Protein AF-A0AAV4XC28-F1 (afdb_monomer_lite)

Sequence (75 aa):
MRYKDELKDKIAEISNQHKEDIRIKLAGEQLKIFPANSDVHRSIARYLTEQQLKYYVITPKTNARSKAVLKGLPV

Structure (mmCIF, N/CA/C/O backbone):
data_AF-A0AAV4XC28-F1
#
_entry.id   AF-A0AAV4XC28-F1
#
loop_
_atom_site.group_PDB
_atom_site.id
_atom_site.type_symbol
_atom_site.label_atom_id
_atom_site.label_alt_id
_atom_site.label_comp_id
_atom_site.label_asym_id
_atom_site.label_entity_id
_atom_site.label_seq_id
_atom_site.pdbx_PDB_ins_code
_atom_site.Cartn_x
_atom_site.Cartn_y
_atom_site.Cartn_z
_atom_site.occupancy
_atom_site.B_iso_or_equiv
_atom_site.auth_seq_id
_atom_site.auth_comp_id
_atom_site.auth_asym_id
_atom_site.auth_atom_id
_atom_site.pdbx_PDB_model_num
ATOM 1 N N . MET A 1 1 ? -8.894 8.972 11.960 1.00 52.91 1 MET A N 1
ATOM 2 C CA . MET A 1 1 ? -8.220 9.948 11.042 1.00 52.91 1 MET A CA 1
ATOM 3 C C . MET A 1 1 ? -6.685 9.852 10.994 1.00 52.91 1 MET A C 1
ATOM 5 O O . MET A 1 1 ? -6.156 10.016 9.907 1.00 52.91 1 MET A O 1
ATOM 9 N N . ARG A 1 2 ? -5.963 9.558 12.089 1.00 66.31 2 ARG A N 1
ATOM 10 C CA . ARG A 1 2 ? -4.477 9.587 12.153 1.00 66.31 2 ARG A CA 1
ATOM 11 C C . ARG A 1 2 ? -3.753 8.544 11.276 1.00 66.31 2 ARG A C 1
ATOM 13 O O . ARG A 1 2 ? -2.740 8.840 10.658 1.00 66.31 2 ARG A O 1
ATOM 20 N N . TYR A 1 3 ? -4.343 7.358 11.145 1.00 69.25 3 TYR A N 1
ATOM 21 C CA . TYR A 1 3 ? -3.697 6.191 10.535 1.00 69.25 3 TYR A CA 1
ATOM 22 C C . TYR A 1 3 ? -3.444 6.315 9.023 1.00 69.25 3 TYR A C 1
ATOM 24 O O . TYR A 1 3 ? -2.516 5.739 8.462 1.00 69.25 3 TYR A O 1
ATOM 32 N N . LYS A 1 4 ? -4.290 7.083 8.329 1.00 72.25 4 LYS A N 1
ATOM 33 C CA . LYS A 1 4 ? -4.173 7.294 6.882 1.00 72.25 4 LYS A CA 1
ATOM 34 C C . LYS A 1 4 ? -2.988 8.191 6.531 1.00 72.25 4 LYS A C 1
ATOM 36 O O . LYS A 1 4 ? -2.406 8.007 5.463 1.00 72.25 4 LYS A O 1
ATOM 41 N N . ASP A 1 5 ? -2.667 9.151 7.391 1.00 78.38 5 ASP A N 1
ATOM 42 C CA . ASP A 1 5 ? -1.534 10.051 7.187 1.00 78.38 5 ASP A CA 1
ATOM 43 C C . ASP A 1 5 ? -0.219 9.326 7.480 1.00 78.38 5 ASP A C 1
ATOM 45 O O . ASP A 1 5 ? 0.662 9.337 6.628 1.00 78.38 5 ASP A O 1
ATOM 49 N N . GLU A 1 6 ? -0.156 8.524 8.549 1.00 82.88 6 GLU A N 1
ATOM 50 C CA . GLU A 1 6 ? 1.003 7.658 8.831 1.00 82.88 6 GLU A CA 1
ATOM 51 C C . GLU A 1 6 ? 1.310 6.699 7.672 1.00 82.88 6 GLU A C 1
ATOM 53 O O . GLU A 1 6 ? 2.463 6.525 7.269 1.00 82.88 6 GLU A O 1
ATOM 58 N N . LEU A 1 7 ? 0.269 6.106 7.077 1.00 81.62 7 LEU A N 1
ATOM 59 C CA . LEU A 1 7 ? 0.443 5.198 5.948 1.00 81.62 7 LEU A CA 1
ATOM 60 C C . LEU A 1 7 ? 0.946 5.927 4.694 1.00 81.62 7 LEU A C 1
ATOM 62 O O . LEU A 1 7 ? 1.742 5.376 3.935 1.00 81.62 7 LEU A O 1
ATOM 66 N N . LYS A 1 8 ? 0.491 7.165 4.465 1.00 82.25 8 LYS A N 1
ATOM 67 C CA . LYS A 1 8 ? 0.987 8.002 3.366 1.00 82.25 8 LYS A CA 1
ATOM 68 C C . LYS A 1 8 ? 2.439 8.402 3.583 1.00 82.25 8 LYS A C 1
ATOM 70 O O . LYS A 1 8 ? 3.213 8.275 2.638 1.00 82.25 8 LYS A O 1
ATOM 75 N N . ASP A 1 9 ? 2.800 8.827 4.790 1.00 87.62 9 ASP A N 1
ATOM 76 C CA . ASP A 1 9 ? 4.174 9.199 5.135 1.00 87.62 9 ASP A CA 1
ATOM 77 C C . ASP A 1 9 ? 5.114 8.012 4.947 1.00 87.62 9 ASP A C 1
ATOM 79 O O . ASP A 1 9 ? 6.161 8.136 4.308 1.00 87.62 9 ASP A O 1
ATOM 83 N N . LYS A 1 10 ? 4.705 6.816 5.389 1.00 88.00 10 LYS A N 1
ATOM 84 C CA . LYS A 1 10 ? 5.526 5.621 5.191 1.00 88.00 10 LYS A CA 1
ATOM 85 C C . LYS A 1 10 ? 5.672 5.244 3.722 1.00 88.00 10 LYS A C 1
ATOM 87 O O . LYS A 1 10 ? 6.755 4.852 3.294 1.00 88.00 10 LYS A O 1
ATOM 92 N N . ILE A 1 11 ? 4.607 5.363 2.930 1.00 86.50 11 ILE A N 1
ATOM 93 C CA . ILE A 1 11 ? 4.698 5.110 1.488 1.00 86.50 11 ILE A CA 1
ATOM 94 C C . ILE A 1 11 ? 5.587 6.160 0.809 1.00 86.50 11 ILE A C 1
ATOM 96 O O . ILE A 1 11 ? 6.369 5.796 -0.066 1.00 86.50 11 ILE A O 1
ATOM 100 N N . ALA A 1 12 ? 5.529 7.427 1.222 1.00 87.25 12 ALA A N 1
ATOM 101 C CA . ALA A 1 12 ? 6.423 8.471 0.723 1.00 87.25 12 ALA A CA 1
ATOM 102 C C . ALA A 1 12 ? 7.891 8.189 1.088 1.00 87.25 12 ALA A C 1
ATOM 104 O O . ALA A 1 12 ? 8.780 8.367 0.257 1.00 87.25 12 ALA A O 1
ATOM 105 N N . GLU A 1 13 ? 8.155 7.672 2.289 1.00 90.31 13 GLU A N 1
ATOM 106 C CA . GLU A 1 13 ? 9.492 7.226 2.689 1.00 90.31 13 GLU A CA 1
ATOM 107 C C . GLU 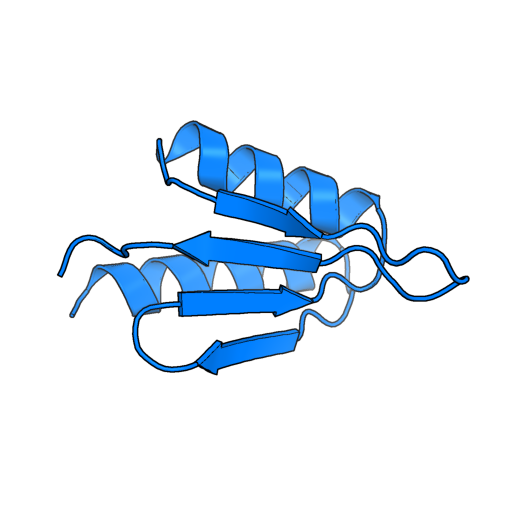A 1 13 ? 9.989 6.070 1.811 1.00 90.31 13 GLU A C 1
ATOM 109 O O . GLU A 1 13 ? 11.104 6.131 1.298 1.00 90.31 13 GLU A O 1
ATOM 114 N N . ILE A 1 14 ? 9.155 5.052 1.566 1.00 88.00 14 ILE A N 1
ATOM 115 C CA . ILE A 1 14 ? 9.497 3.934 0.668 1.00 88.00 14 ILE A CA 1
ATOM 116 C C . ILE A 1 14 ? 9.752 4.450 -0.758 1.00 88.00 14 ILE A C 1
ATOM 118 O O . ILE A 1 14 ? 10.707 4.022 -1.402 1.00 88.00 14 ILE A O 1
ATOM 122 N N . SER A 1 15 ? 8.940 5.393 -1.244 1.00 88.25 15 SER A N 1
ATOM 123 C CA . SER A 1 15 ? 9.129 6.037 -2.551 1.00 88.25 15 SER A CA 1
ATOM 124 C C . SER A 1 15 ? 10.493 6.727 -2.640 1.00 88.25 15 SER A C 1
ATOM 126 O O . SER A 1 15 ? 11.235 6.495 -3.593 1.00 88.25 15 SER A O 1
ATOM 128 N N . ASN A 1 16 ? 10.874 7.490 -1.611 1.00 89.62 16 ASN A N 1
ATOM 129 C CA . ASN A 1 16 ? 12.174 8.161 -1.542 1.00 89.62 16 ASN A CA 1
ATOM 130 C C . ASN A 1 16 ? 13.350 7.181 -1.423 1.00 89.62 16 ASN A C 1
ATOM 132 O O . ASN A 1 16 ? 14.367 7.372 -2.088 1.00 89.62 16 ASN A O 1
ATOM 136 N N . GLN A 1 17 ? 13.218 6.124 -0.616 1.00 89.00 17 GLN A N 1
ATOM 137 C CA . GLN A 1 17 ? 14.258 5.099 -0.448 1.00 89.00 17 GLN A CA 1
ATOM 138 C C . GLN A 1 17 ? 14.576 4.388 -1.762 1.00 89.00 17 GLN A C 1
ATOM 140 O O . GLN A 1 17 ? 15.741 4.150 -2.072 1.00 89.00 17 GLN A O 1
ATOM 145 N N . HIS A 1 18 ? 13.541 4.080 -2.543 1.00 85.38 18 HIS A N 1
ATOM 146 C CA . HIS A 1 18 ? 13.688 3.411 -3.834 1.00 85.38 18 HIS A CA 1
ATOM 147 C C . HIS A 1 18 ? 13.874 4.382 -5.007 1.00 85.38 18 HIS A C 1
ATOM 149 O O . HIS A 1 18 ? 14.169 3.927 -6.106 1.00 85.38 18 HIS A O 1
ATOM 155 N N . LYS A 1 19 ? 13.741 5.700 -4.787 1.00 86.56 19 LYS A N 1
ATOM 156 C CA . LYS A 1 19 ? 13.714 6.751 -5.827 1.00 86.56 19 LYS A CA 1
ATOM 157 C C . LYS A 1 19 ? 12.688 6.480 -6.933 1.00 86.56 19 LYS A C 1
ATOM 159 O O . LYS A 1 19 ? 12.917 6.790 -8.098 1.00 86.56 19 LYS A O 1
ATOM 164 N N . GLU A 1 20 ? 11.553 5.905 -6.555 1.00 85.81 20 GLU A N 1
ATOM 165 C CA . GLU A 1 20 ? 10.539 5.396 -7.475 1.00 85.81 20 GLU A CA 1
ATOM 166 C C . GLU A 1 20 ? 9.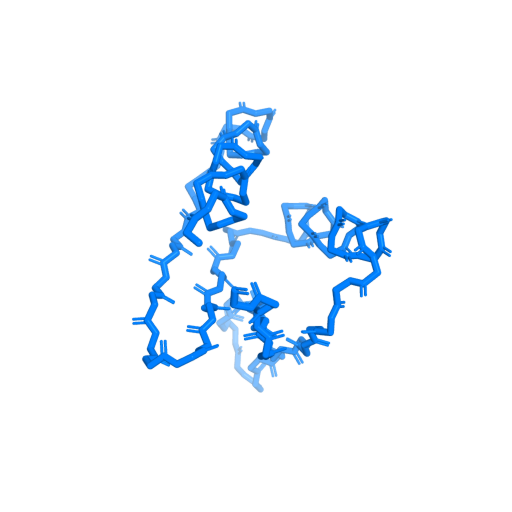165 5.967 -7.127 1.00 85.81 20 GLU A C 1
ATOM 168 O O . GLU A 1 20 ? 8.793 6.051 -5.955 1.00 85.81 20 GLU A O 1
ATOM 173 N N . ASP A 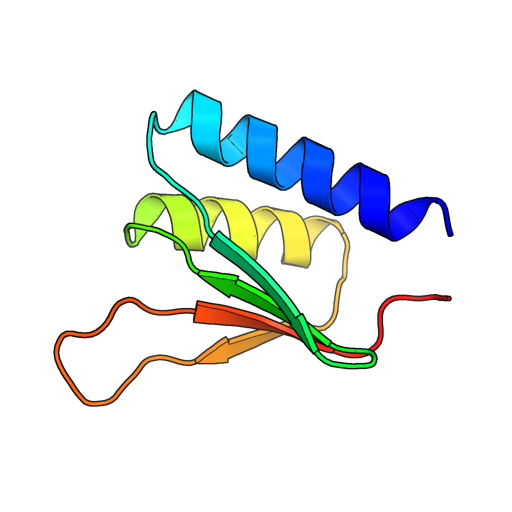1 21 ? 8.382 6.329 -8.143 1.00 83.38 21 ASP A N 1
ATOM 174 C CA . ASP A 1 21 ? 7.054 6.922 -7.951 1.00 83.38 21 ASP A CA 1
ATOM 175 C C . ASP A 1 21 ? 6.038 5.880 -7.456 1.00 83.38 21 ASP A C 1
ATOM 177 O O . ASP A 1 21 ? 5.827 4.835 -8.082 1.00 83.38 21 ASP A O 1
ATOM 181 N N . ILE A 1 22 ? 5.368 6.169 -6.339 1.00 86.31 22 ILE A N 1
ATOM 182 C CA . ILE A 1 22 ? 4.297 5.323 -5.808 1.00 86.31 22 ILE A CA 1
ATOM 183 C C . ILE A 1 22 ? 2.991 6.086 -5.874 1.00 86.31 22 ILE A C 1
ATOM 185 O O . ILE A 1 22 ? 2.760 7.053 -5.148 1.00 86.31 22 ILE A O 1
ATOM 189 N N . ARG A 1 23 ? 2.070 5.592 -6.698 1.00 85.12 23 ARG A N 1
ATOM 190 C CA . ARG A 1 23 ? 0.733 6.173 -6.773 1.00 85.12 23 ARG A CA 1
ATOM 191 C C . ARG A 1 23 ? -0.148 5.596 -5.678 1.00 85.12 23 ARG A C 1
ATOM 193 O O . ARG A 1 23 ? -0.234 4.384 -5.512 1.00 85.12 23 ARG A O 1
ATOM 200 N N . ILE A 1 24 ? -0.865 6.460 -4.970 1.00 85.12 24 ILE A N 1
ATOM 201 C CA . ILE A 1 24 ? -1.848 6.070 -3.957 1.00 85.12 24 ILE A CA 1
ATOM 202 C C . ILE A 1 24 ? -3.203 6.634 -4.375 1.00 85.12 24 ILE A C 1
ATOM 204 O O . ILE A 1 24 ? -3.325 7.819 -4.680 1.00 85.12 24 ILE A O 1
ATOM 208 N N . LYS A 1 25 ? -4.241 5.797 -4.391 1.00 83.31 25 LYS A N 1
ATOM 209 C CA . LYS A 1 25 ? -5.627 6.223 -4.609 1.00 83.31 25 LYS A CA 1
ATOM 210 C C . LYS A 1 25 ? -6.510 5.725 -3.483 1.00 83.31 25 LYS A C 1
ATOM 212 O O . LYS A 1 25 ? -6.557 4.529 -3.211 1.00 83.31 25 LYS A O 1
ATOM 217 N N . LEU A 1 26 ? -7.262 6.635 -2.881 1.00 80.44 26 LEU A N 1
ATOM 218 C CA . LEU A 1 26 ? -8.354 6.278 -1.987 1.00 80.44 26 LEU A CA 1
ATOM 219 C C . LEU A 1 26 ? -9.612 6.023 -2.826 1.00 80.44 26 LEU A C 1
ATOM 221 O O . LEU A 1 26 ? -9.975 6.853 -3.656 1.00 80.44 26 LEU A O 1
ATOM 225 N N . ALA A 1 27 ? -10.261 4.883 -2.624 1.00 76.94 27 ALA A N 1
ATOM 226 C CA . ALA A 1 27 ? -11.519 4.530 -3.270 1.00 76.94 27 ALA A CA 1
ATOM 227 C C . ALA A 1 27 ? -12.496 4.033 -2.197 1.00 76.94 27 ALA A C 1
ATOM 229 O O . ALA A 1 27 ? -12.484 2.854 -1.842 1.00 76.94 27 ALA A O 1
ATOM 230 N N . GLY A 1 28 ? -13.305 4.946 -1.652 1.00 79.56 28 GLY A N 1
ATOM 231 C CA . GLY A 1 28 ? -14.146 4.666 -0.485 1.00 79.56 28 GLY A CA 1
ATOM 232 C C . GLY A 1 28 ? -13.295 4.306 0.737 1.00 79.56 28 GLY A C 1
ATOM 233 O O . GLY A 1 28 ? -12.343 5.015 1.058 1.00 79.56 28 GLY A O 1
ATOM 234 N N . GLU A 1 29 ? -13.596 3.172 1.369 1.00 74.62 29 GLU A N 1
ATOM 235 C CA . GLU A 1 29 ? -12.861 2.626 2.526 1.00 74.62 29 GLU A CA 1
ATOM 236 C C . GLU A 1 29 ? -11.600 1.827 2.145 1.00 74.62 29 GLU A C 1
ATOM 238 O O . GLU A 1 29 ? -10.962 1.194 2.989 1.00 74.62 29 GLU A O 1
ATOM 243 N N . GLN A 1 30 ? -11.240 1.811 0.859 1.00 79.88 30 GLN A N 1
ATOM 244 C CA . GLN A 1 30 ? -10.083 1.077 0.353 1.00 79.88 30 GLN A CA 1
ATOM 245 C C . GLN A 1 30 ? -8.965 2.032 -0.048 1.00 79.88 30 GLN A C 1
ATOM 247 O O . GLN A 1 30 ? -9.193 3.033 -0.736 1.00 79.88 30 GLN A O 1
ATOM 252 N N . LEU A 1 31 ? -7.732 1.676 0.308 1.00 83.44 31 LEU A N 1
ATOM 253 C CA . LEU A 1 31 ? -6.537 2.370 -0.161 1.00 83.44 31 LEU A CA 1
ATOM 254 C C . LEU A 1 31 ? -5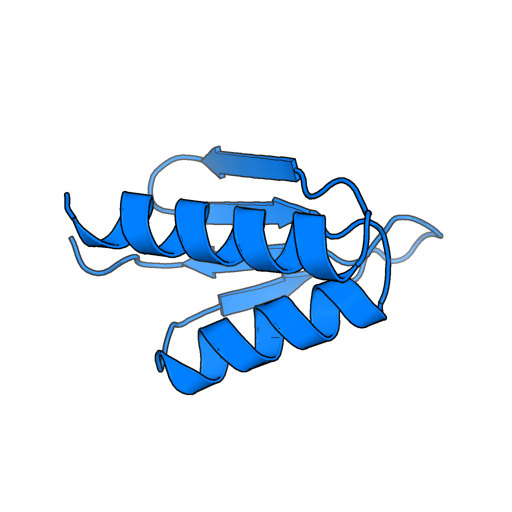.826 1.502 -1.197 1.00 83.44 31 LEU A C 1
ATOM 256 O O . LEU A 1 31 ? -5.344 0.414 -0.894 1.00 83.44 31 LEU A O 1
ATOM 260 N N . LYS A 1 32 ? -5.765 1.984 -2.434 1.00 86.50 32 LYS A N 1
ATOM 261 C CA . LYS A 1 32 ? -5.091 1.321 -3.550 1.00 86.50 32 LYS A CA 1
ATOM 262 C C . LYS A 1 32 ? -3.703 1.924 -3.718 1.00 86.50 32 LYS A C 1
ATOM 264 O O . LYS A 1 32 ? -3.580 3.113 -3.998 1.00 86.50 32 LYS A O 1
ATOM 269 N N . ILE A 1 33 ? -2.679 1.098 -3.583 1.00 87.44 33 ILE A N 1
ATOM 270 C CA . ILE A 1 33 ? -1.272 1.462 -3.707 1.00 87.44 33 ILE A CA 1
ATOM 271 C C . ILE A 1 33 ? -0.713 0.816 -4.973 1.00 87.44 33 ILE A C 1
ATOM 273 O O . ILE A 1 33 ? -0.860 -0.385 -5.219 1.00 87.44 33 ILE A O 1
ATOM 277 N N . PHE A 1 34 ? -0.080 1.639 -5.792 1.00 86.94 34 PHE A N 1
ATOM 278 C CA . PHE A 1 34 ? 0.432 1.306 -7.108 1.00 86.94 34 PHE A CA 1
ATOM 279 C C . PHE A 1 34 ? 1.957 1.476 -7.076 1.00 86.94 34 PHE A C 1
ATOM 281 O O . PHE A 1 34 ? 2.450 2.568 -7.363 1.00 86.94 34 PHE A O 1
ATOM 288 N N . PRO A 1 35 ? 2.699 0.431 -6.683 1.00 85.62 35 PRO A N 1
ATOM 289 C CA . PRO A 1 35 ? 4.154 0.451 -6.703 1.00 85.62 35 PRO A CA 1
ATOM 290 C C . PRO A 1 35 ? 4.681 0.509 -8.147 1.00 85.62 35 PRO A C 1
ATOM 292 O O . PRO A 1 35 ? 4.069 -0.039 -9.070 1.00 85.62 35 PRO A O 1
ATOM 295 N N . ALA A 1 36 ? 5.819 1.177 -8.349 1.00 82.44 36 ALA A N 1
ATOM 296 C CA . ALA A 1 36 ? 6.470 1.263 -9.657 1.00 82.44 36 ALA A CA 1
ATOM 297 C C . ALA A 1 36 ? 7.082 -0.070 -10.108 1.00 82.44 36 ALA A C 1
ATOM 299 O O . ALA A 1 36 ? 7.048 -0.393 -11.296 1.00 82.44 36 ALA A O 1
ATOM 300 N N . ASN A 1 37 ? 7.597 -0.852 -9.160 1.00 84.19 37 ASN A N 1
ATOM 301 C CA . ASN A 1 37 ? 8.307 -2.099 -9.407 1.00 84.19 37 ASN A CA 1
ATOM 302 C C . ASN A 1 37 ? 8.065 -3.122 -8.276 1.00 84.19 37 ASN A C 1
ATOM 304 O O . ASN A 1 37 ? 7.346 -2.858 -7.305 1.00 84.19 37 ASN A O 1
ATOM 308 N N . SER A 1 38 ? 8.650 -4.311 -8.426 1.00 82.44 38 SER A N 1
ATOM 309 C CA . SER A 1 38 ? 8.493 -5.430 -7.490 1.00 82.44 38 SER A CA 1
ATOM 310 C C . SER A 1 38 ? 9.159 -5.192 -6.130 1.00 82.44 38 SER A C 1
ATOM 312 O O . SER A 1 38 ? 8.617 -5.626 -5.113 1.00 82.44 38 SER A O 1
ATOM 314 N N . ASP A 1 39 ? 10.289 -4.488 -6.080 1.00 85.38 39 ASP A N 1
ATOM 315 C CA . ASP A 1 39 ? 11.006 -4.182 -4.836 1.00 85.38 39 ASP A CA 1
ATOM 316 C C . ASP A 1 39 ? 10.197 -3.243 -3.945 1.00 85.38 39 ASP A C 1
ATOM 318 O O . ASP A 1 39 ? 9.954 -3.525 -2.769 1.00 85.38 39 ASP A O 1
ATOM 322 N N . VAL A 1 40 ? 9.661 -2.184 -4.544 1.00 85.94 40 VAL A N 1
ATOM 323 C CA . VAL A 1 40 ? 8.753 -1.240 -3.895 1.00 85.94 40 VAL A CA 1
ATOM 324 C C . VAL A 1 40 ? 7.481 -1.950 -3.430 1.00 85.94 40 VAL A C 1
ATOM 326 O O . VAL A 1 40 ? 7.028 -1.742 -2.303 1.00 85.94 40 VAL A O 1
ATOM 329 N N . HIS A 1 41 ? 6.922 -2.842 -4.257 1.00 86.00 41 HIS A N 1
ATOM 330 C CA . HIS A 1 41 ? 5.784 -3.669 -3.856 1.00 86.00 41 HIS A CA 1
ATOM 331 C C . HIS A 1 41 ? 6.098 -4.495 -2.604 1.00 86.00 41 HIS A C 1
ATOM 333 O O . HIS A 1 41 ? 5.287 -4.531 -1.678 1.00 86.00 41 HIS A O 1
ATOM 339 N N . ARG A 1 42 ? 7.279 -5.119 -2.550 1.00 86.00 42 ARG A N 1
ATOM 340 C CA . ARG A 1 42 ? 7.717 -5.939 -1.417 1.00 86.00 42 ARG A CA 1
ATOM 341 C C . ARG A 1 42 ? 7.911 -5.110 -0.151 1.00 86.00 42 ARG A C 1
ATOM 343 O O . ARG A 1 42 ? 7.475 -5.548 0.911 1.00 86.00 42 ARG A O 1
ATOM 350 N N . SER A 1 43 ? 8.507 -3.921 -0.248 1.00 89.62 43 SER A N 1
ATOM 351 C CA . SER A 1 43 ? 8.655 -3.005 0.893 1.00 89.62 43 SER A CA 1
ATOM 352 C C . SER A 1 43 ? 7.302 -2.575 1.458 1.00 89.62 43 SER A C 1
ATOM 354 O O . SER A 1 43 ? 7.109 -2.614 2.673 1.00 89.62 43 SER A O 1
ATOM 356 N N . ILE A 1 44 ? 6.350 -2.230 0.587 1.00 87.31 44 ILE A N 1
ATOM 357 C CA . ILE A 1 44 ? 4.991 -1.864 1.004 1.00 87.31 44 ILE A CA 1
ATOM 358 C C . ILE A 1 44 ? 4.297 -3.066 1.639 1.00 87.31 44 ILE A C 1
ATOM 360 O O . ILE A 1 44 ? 3.811 -2.957 2.757 1.00 87.31 44 ILE A O 1
ATOM 364 N N . ALA A 1 45 ? 4.284 -4.220 0.970 1.00 86.25 45 ALA A N 1
ATOM 365 C CA . ALA A 1 45 ? 3.664 -5.436 1.492 1.00 86.25 45 ALA A CA 1
ATOM 366 C C . ALA A 1 45 ? 4.241 -5.824 2.862 1.00 86.25 45 ALA A C 1
ATOM 368 O O . ALA A 1 45 ? 3.481 -6.134 3.776 1.00 86.25 45 ALA A O 1
ATOM 369 N N . ARG A 1 46 ? 5.567 -5.727 3.039 1.00 89.25 46 ARG A N 1
ATOM 370 C CA . ARG A 1 46 ? 6.226 -5.973 4.327 1.00 89.25 46 ARG A CA 1
ATOM 371 C C . ARG A 1 46 ? 5.712 -5.028 5.407 1.00 89.25 46 ARG A C 1
ATOM 373 O O . ARG A 1 46 ? 5.285 -5.510 6.447 1.00 89.25 46 ARG A O 1
ATOM 380 N N . TYR A 1 47 ? 5.696 -3.722 5.144 1.00 87.56 47 TYR A N 1
ATOM 381 C CA . TYR A 1 47 ? 5.180 -2.743 6.101 1.00 87.56 47 TYR A CA 1
ATOM 382 C C . TYR A 1 47 ? 3.715 -3.017 6.464 1.00 87.56 47 TYR A C 1
ATOM 384 O O . TYR A 1 47 ? 3.356 -3.023 7.636 1.00 87.56 47 TYR A O 1
ATOM 392 N N . LEU A 1 48 ? 2.869 -3.310 5.473 1.00 86.12 48 LEU A N 1
ATOM 393 C CA . LEU A 1 48 ? 1.464 -3.633 5.722 1.00 86.12 48 LEU A CA 1
ATOM 394 C C . LEU A 1 48 ? 1.306 -4.891 6.583 1.00 86.12 48 LEU A C 1
ATOM 396 O O . LEU A 1 48 ? 0.453 -4.917 7.466 1.00 86.12 48 LEU A O 1
ATOM 400 N N . THR A 1 49 ? 2.143 -5.907 6.367 1.00 85.69 49 THR A N 1
ATOM 401 C CA . THR A 1 49 ? 2.183 -7.110 7.208 1.00 85.69 49 THR A CA 1
ATOM 402 C C . THR A 1 49 ? 2.668 -6.802 8.627 1.00 85.69 49 THR A C 1
ATOM 404 O O . THR A 1 49 ? 2.055 -7.272 9.581 1.00 85.69 49 THR A O 1
ATOM 407 N N . GLU A 1 50 ? 3.725 -6.000 8.790 1.00 88.38 50 GLU A N 1
ATOM 408 C CA . GLU A 1 50 ? 4.260 -5.580 10.101 1.00 88.38 50 GLU A CA 1
ATOM 409 C C . GLU A 1 50 ? 3.221 -4.803 10.917 1.00 88.38 50 GLU A C 1
ATOM 411 O O . GLU A 1 50 ? 3.103 -4.987 12.125 1.00 88.38 50 GLU A O 1
ATOM 416 N N . GLN A 1 51 ? 2.418 -3.982 10.241 1.00 83.88 51 GLN A N 1
ATOM 417 C CA . GLN A 1 51 ? 1.298 -3.257 10.838 1.00 83.88 51 GLN A CA 1
ATOM 418 C C . GLN A 1 51 ? 0.040 -4.120 11.035 1.00 83.88 51 GLN A C 1
ATOM 420 O O . GLN A 1 51 ? -0.989 -3.610 11.474 1.00 83.88 51 GLN A O 1
ATOM 425 N N . GLN A 1 52 ? 0.098 -5.417 10.708 1.00 83.56 52 GLN A N 1
ATOM 426 C CA . GLN A 1 52 ? -1.028 -6.357 10.775 1.00 83.56 52 GLN A CA 1
ATOM 427 C C . GLN A 1 52 ? -2.262 -5.874 9.996 1.00 83.56 52 GLN A C 1
ATOM 429 O O . GLN A 1 52 ? -3.412 -6.142 10.354 1.00 83.56 52 GLN A O 1
ATOM 434 N N . LEU A 1 53 ? -2.024 -5.158 8.896 1.00 82.44 53 LEU A N 1
ATOM 435 C CA . LEU A 1 53 ? -3.079 -4.609 8.062 1.00 82.44 53 LEU A CA 1
ATOM 436 C C . LEU A 1 53 ? -3.598 -5.658 7.095 1.00 82.44 53 LEU A C 1
ATOM 438 O O . LEU A 1 53 ? -2.849 -6.410 6.475 1.00 82.44 53 LEU A O 1
ATOM 442 N N . LYS A 1 54 ? -4.918 -5.669 6.916 1.00 83.06 54 LYS A N 1
ATOM 443 C CA . LYS A 1 54 ? -5.558 -6.512 5.911 1.00 83.06 54 LYS A CA 1
ATOM 444 C C . LYS A 1 54 ? -5.407 -5.861 4.540 1.00 83.06 54 LYS A C 1
ATOM 446 O O . LYS A 1 54 ? -6.045 -4.854 4.226 1.00 83.06 54 LYS A O 1
ATOM 451 N N . TYR A 1 55 ? -4.573 -6.463 3.703 1.00 84.88 55 TYR A N 1
ATOM 452 C CA . TYR A 1 55 ? -4.408 -6.074 2.309 1.00 84.88 55 TYR A CA 1
ATOM 453 C C . TYR A 1 55 ? -4.488 -7.288 1.390 1.00 84.88 55 TYR A C 1
ATOM 455 O O . TYR A 1 55 ? -4.301 -8.429 1.803 1.00 84.88 55 TYR A O 1
ATOM 463 N N . TYR A 1 56 ? -4.782 -7.029 0.124 1.00 83.88 56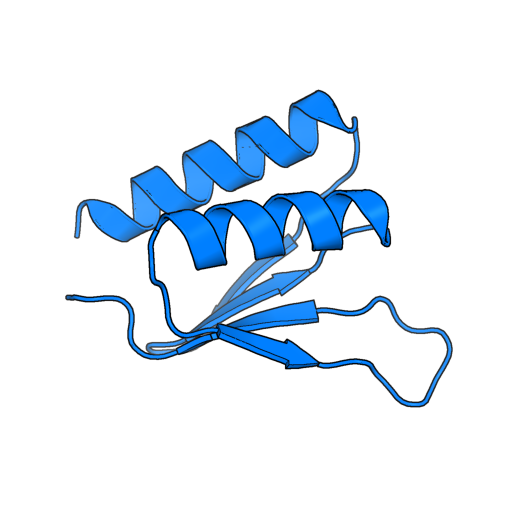 TYR A N 1
ATOM 464 C CA . TYR A 1 56 ? -4.737 -8.017 -0.939 1.00 83.88 56 TYR A CA 1
ATOM 465 C C . TYR A 1 56 ? -3.866 -7.500 -2.074 1.00 83.88 56 TYR A C 1
ATOM 467 O O . TYR A 1 56 ? -3.849 -6.307 -2.391 1.00 83.88 56 TYR A O 1
ATOM 475 N N . VAL A 1 57 ? -3.119 -8.413 -2.681 1.00 82.69 57 VAL A N 1
ATOM 476 C CA . VAL A 1 57 ? -2.276 -8.114 -3.832 1.00 82.69 57 VAL A CA 1
ATOM 477 C C . VAL A 1 57 ? -3.054 -8.440 -5.096 1.00 82.69 57 VAL A C 1
ATOM 479 O O . VAL A 1 57 ? -3.579 -9.538 -5.253 1.00 82.69 57 VAL A O 1
ATOM 482 N N . ILE A 1 58 ? -3.129 -7.472 -6.002 1.00 80.56 58 ILE A N 1
ATOM 483 C CA . ILE A 1 58 ? -3.672 -7.655 -7.342 1.00 80.56 58 ILE A CA 1
ATOM 484 C C . ILE A 1 58 ? -2.492 -7.732 -8.305 1.00 80.56 58 ILE A C 1
ATOM 486 O O . ILE A 1 58 ? -1.864 -6.714 -8.611 1.00 80.56 58 ILE A O 1
ATOM 490 N N . THR A 1 59 ? -2.214 -8.931 -8.803 1.00 71.69 59 THR A N 1
ATOM 491 C CA . THR A 1 59 ? -1.319 -9.162 -9.939 1.00 71.69 59 THR A CA 1
ATOM 492 C C . THR A 1 59 ? -2.156 -9.145 -11.223 1.00 71.69 59 THR A C 1
ATOM 494 O O . THR A 1 59 ? -3.023 -10.001 -11.415 1.00 71.69 59 THR A O 1
ATOM 497 N N . PRO A 1 60 ? -2.006 -8.140 -12.098 1.00 65.50 60 PRO A N 1
ATOM 498 C CA . PRO A 1 60 ? -2.718 -8.147 -13.371 1.00 65.50 60 PRO A CA 1
ATOM 499 C C . PRO A 1 60 ? -2.202 -9.286 -14.267 1.00 65.50 60 PRO A C 1
ATOM 501 O O . PRO A 1 60 ? -1.022 -9.618 -14.254 1.00 65.50 60 PRO A O 1
ATOM 504 N N . LYS A 1 61 ? -3.099 -9.882 -15.067 1.00 62.22 61 LYS A N 1
ATOM 505 C CA . LYS A 1 61 ? -2.780 -10.970 -16.018 1.00 62.22 61 LYS A CA 1
ATOM 506 C C . LYS A 1 61 ? -1.905 -10.532 -17.203 1.00 62.22 61 LYS A C 1
ATOM 508 O O . LYS A 1 61 ? -1.440 -11.371 -17.963 1.00 62.22 61 LYS A O 1
ATOM 513 N N . THR A 1 62 ? -1.723 -9.231 -17.392 1.00 56.06 62 THR A N 1
ATOM 514 C CA . THR A 1 62 ? -0.911 -8.618 -18.449 1.00 56.06 62 THR A CA 1
ATOM 515 C C . THR A 1 62 ? 0.232 -7.835 -17.803 1.00 56.06 62 THR A C 1
ATOM 517 O O . THR A 1 62 ? 0.146 -7.568 -16.608 1.00 56.06 62 THR A O 1
ATOM 520 N N . ASN A 1 63 ? 1.264 -7.445 -18.572 1.00 56.34 63 ASN A N 1
ATOM 521 C CA . ASN A 1 63 ? 2.485 -6.687 -18.187 1.00 56.34 63 ASN A CA 1
ATOM 522 C C . ASN A 1 63 ? 2.290 -5.388 -17.352 1.00 56.34 63 ASN A C 1
ATOM 524 O O . ASN A 1 63 ? 3.201 -4.575 -17.210 1.00 56.34 63 ASN A O 1
ATOM 528 N N . ALA A 1 64 ? 1.104 -5.137 -16.813 1.00 59.91 64 ALA A N 1
ATOM 529 C CA . ALA A 1 64 ? 0.841 -4.100 -15.844 1.00 59.91 64 ALA A CA 1
ATOM 530 C C . ALA A 1 64 ? 1.494 -4.405 -14.480 1.00 59.91 64 ALA A C 1
ATOM 532 O O . ALA A 1 64 ? 1.673 -5.543 -14.058 1.00 59.91 64 ALA A O 1
ATOM 533 N N . ARG A 1 65 ? 1.835 -3.336 -13.761 1.00 66.25 65 ARG A N 1
ATOM 534 C CA . ARG A 1 65 ? 2.458 -3.396 -12.434 1.00 66.25 65 ARG A CA 1
ATOM 535 C C . ARG A 1 65 ? 1.489 -3.986 -11.400 1.00 66.25 65 ARG A C 1
ATOM 537 O O . ARG A 1 65 ? 0.313 -3.598 -11.375 1.00 66.25 65 ARG A O 1
ATOM 544 N N . SER A 1 66 ? 1.987 -4.886 -10.548 1.00 70.75 66 SER A N 1
ATOM 545 C CA . SER A 1 66 ? 1.281 -5.420 -9.372 1.00 70.75 66 SER A CA 1
ATOM 546 C C . SER A 1 66 ? 0.849 -4.291 -8.440 1.00 70.75 66 SER A C 1
ATOM 548 O O . SER A 1 66 ? 1.565 -3.306 -8.288 1.00 70.75 66 SER A O 1
ATOM 550 N N . LYS A 1 67 ? -0.325 -4.401 -7.814 1.00 77.25 67 LYS A N 1
ATOM 551 C CA . LYS A 1 67 ? -0.897 -3.351 -6.949 1.00 77.25 67 LYS A CA 1
ATOM 552 C C . LYS A 1 67 ? -1.270 -3.940 -5.599 1.00 77.25 67 LYS A C 1
ATOM 554 O O . LYS A 1 67 ? -1.823 -5.033 -5.545 1.00 77.25 67 LYS A O 1
ATOM 559 N N . ALA A 1 68 ? -0.995 -3.217 -4.520 1.00 79.56 68 ALA A N 1
ATOM 560 C CA . ALA A 1 68 ? -1.440 -3.588 -3.180 1.00 79.56 68 ALA A CA 1
ATOM 561 C C . ALA A 1 68 ? -2.714 -2.809 -2.850 1.00 79.56 68 ALA A C 1
ATOM 563 O O . ALA A 1 68 ? -2.774 -1.601 -3.070 1.00 79.56 68 ALA A O 1
ATOM 564 N N . VAL A 1 69 ? -3.745 -3.475 -2.344 1.00 80.38 69 VAL A N 1
ATOM 565 C CA . VAL A 1 69 ? -4.986 -2.813 -1.938 1.00 80.38 69 VAL A CA 1
ATOM 566 C C . VAL A 1 69 ? -5.285 -3.140 -0.487 1.00 80.38 69 VAL A C 1
ATOM 568 O O . VAL A 1 69 ? -5.490 -4.298 -0.139 1.00 80.38 69 VAL A O 1
ATOM 571 N N . LEU A 1 70 ? -5.316 -2.116 0.362 1.00 79.06 70 LEU A N 1
ATOM 572 C CA . LEU A 1 70 ? -5.751 -2.240 1.747 1.00 79.06 70 LEU A CA 1
ATOM 573 C C . LEU A 1 70 ? -7.274 -2.191 1.816 1.00 79.06 70 LEU A C 1
ATOM 575 O O . LEU A 1 70 ? -7.908 -1.347 1.171 1.00 79.06 70 LEU A O 1
ATOM 579 N N . LYS A 1 71 ? -7.846 -3.068 2.642 1.00 69.31 71 LYS A N 1
ATOM 580 C CA . LYS A 1 71 ? -9.281 -3.132 2.928 1.00 69.31 71 LYS A CA 1
ATOM 581 C C . LYS A 1 71 ? -9.506 -2.928 4.423 1.00 69.31 71 LYS A C 1
ATOM 583 O O . LYS A 1 71 ? -8.851 -3.588 5.221 1.00 69.31 71 LYS A O 1
ATOM 588 N N . GLY A 1 72 ? -10.466 -2.073 4.781 1.00 58.03 72 GLY A N 1
ATOM 589 C CA . GLY A 1 72 ? -10.865 -1.878 6.176 1.00 58.03 72 GLY A CA 1
ATOM 590 C C . GLY A 1 72 ? -9.761 -1.228 7.002 1.00 58.03 72 GLY A C 1
ATOM 591 O O . GLY A 1 72 ? -9.278 -1.824 7.961 1.00 58.03 72 GLY A O 1
ATOM 592 N N . LEU A 1 73 ? -9.342 -0.022 6.603 1.00 60.62 73 LEU A N 1
ATOM 593 C CA . LEU A 1 73 ? -8.527 0.820 7.477 1.00 60.62 73 LEU A CA 1
ATOM 594 C C . LEU A 1 73 ? -9.274 0.966 8.817 1.00 60.62 73 LEU A C 1
ATOM 596 O O . LEU A 1 73 ? -10.453 1.327 8.773 1.00 60.62 73 LEU A O 1
ATOM 600 N N . PRO A 1 74 ? -8.650 0.673 9.974 1.00 52.62 74 PRO A N 1
ATOM 601 C CA . PRO A 1 74 ? -9.289 0.931 11.258 1.00 52.62 74 PRO A CA 1
ATOM 602 C C . PRO A 1 74 ? -9.604 2.432 11.333 1.00 52.62 74 PRO A C 1
ATOM 604 O O . PRO A 1 74 ? -8.716 3.265 11.127 1.00 52.62 74 PRO A O 1
ATOM 607 N N . VAL A 1 75 ? -10.889 2.756 11.491 1.00 50.56 75 VAL A N 1
ATOM 608 C CA . VAL A 1 75 ? -11.428 4.126 11.438 1.00 50.56 75 VAL A CA 1
ATOM 609 C C . VAL A 1 75 ? -11.017 4.920 12.674 1.00 50.56 75 VAL A C 1
ATOM 611 O O . VAL A 1 75 ? -11.154 4.351 13.777 1.00 50.56 75 VAL A O 1
#

Secondary structure (DSSP, 8-state):
-HHHHHHHHHHHHHHHHHT---EEEEETTEEEEE-SSHHHHHHHHHHHHHTT--EEEE--SSSSPPEEEEE----

Radius of gyration: 11.63 Å; chains: 1; bounding box: 28×21×31 Å

Foldseek 3Di:
DPVVVVLVVQLVVLCVVVVFDWDWDDDPQKIKIFGPADVSVVSSVVVCVVVVFDWDWDDDPDPGGIMIMTHCDPD

pLDDT: mean 79.42, std 10.26, rang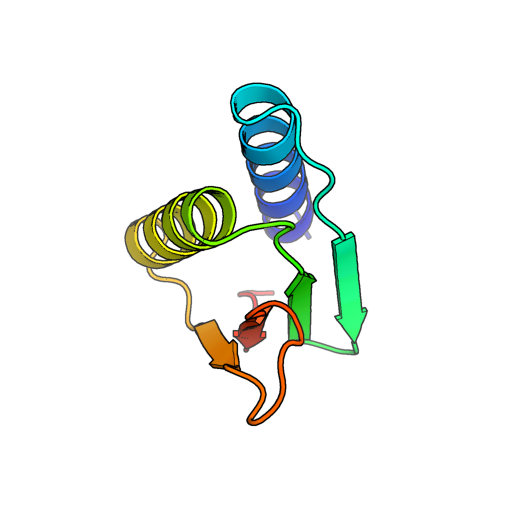e [50.56, 90.31]

Organism: Caerostris extrusa (NCBI:txid172846)